Protein AF-A0A1E7EUW3-F1 (afdb_monomer)

Solvent-accessible surface area (backbone atoms only — not comparable to full-atom values): 7339 Å² total; per-residue (Å²): 136,82,55,70,68,60,55,52,50,53,58,63,68,61,64,67,55,63,52,73,69,51,75,88,61,69,37,18,70,80,85,61,46,75,57,54,94,88,55,56,69,49,56,16,69,68,75,10,46,31,31,38,48,91,49,36,77,56,65,44,55,45,88,57,52,56,88,67,43,95,5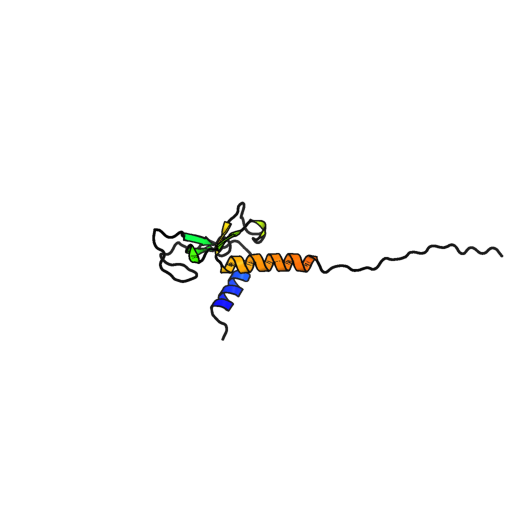5,93,52,69,38,48,27,32,51,69,54,46,55,48,33,52,53,53,52,54,54,53,58,60,60,69,73,72,81,84,82,86,84,82,80,81,81,84,88,77,90,86,81,82,88,132

pLDDT: mean 82.66, std 18.45, range [40.19, 96.69]

InterPro domains:
  IPR000306 FYVE zinc finger [PF01363] (27-84)
  IPR000306 FYVE zinc finger [SM00064] (16-87)
  IPR011011 Zinc finger, FYVE/PHD-type [SSF57903] (25-91)
  IPR013083 Zinc finger, RING/FYVE/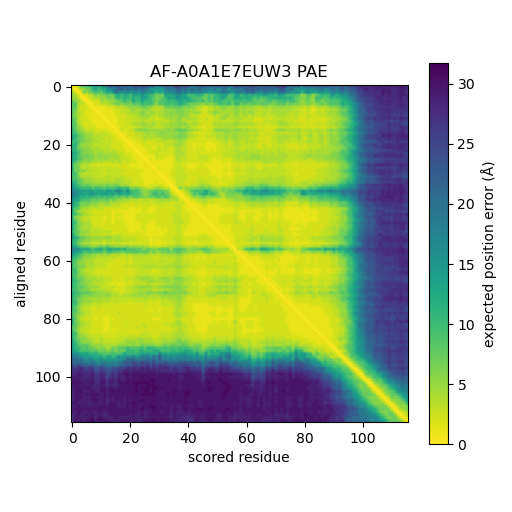PHD-type [G3DSA:3.30.40.10] (21-98)
  IPR017455 Zinc finger, FYVE-related [PS50178] (28-86)

Nearest PDB structures (foldseek):
  3zyq-assembly1_A  TM=7.210E-01  e=3.386E-05  Homo sapiens
  2yw8-assembly1_A  TM=8.218E-01  e=3.048E-04  Homo sapiens
  1dvp-assembly1_A-2  TM=8.169E-01  e=5.363E-04  Drosophila melanogaster
  1joc-assembly1_B  TM=6.063E-01  e=2.004E-03  Homo sapiens
  1x4u-assembly1_A  TM=5.880E-01  e=1.263E-01  Homo sapiens

Mean predicted aligned error: 10.94 Å

Sequence (116 aa):
MVSEDTSIYRLLAAISRQPQLAPSRPWCMQCKSPLRSSERVCHCRHCGRHVCGGCTSRTLTPDFFPKSFIISEASWVCIVCENILVSRKENLSNSTSITNPASSLFVDEDEFLHHC

Organism: NCBI:txid635003

Secondary structure (DSSP, 8-state):
---HHHHHHHHHHT--SPPPPPPP-SB-TTT-PBPPTTS-EEE-TTT--EEEGGGEEEEE-GGGS-TTS---S-EEEEHHHHHHHHHHHHHHHHHHT-------------------

Radius of gyration: 24.95 Å; Cα contacts (8 Å, |Δi|>4): 137; chains: 1; bounding box: 71×38×73 Å

Foldseek 3Di:
DDDPVNVVLVVLLPQQAFDAADDDDQAAPPPRHGNDPPWDWDAARSPNGIHTPVQWDFWDAPVLHHPNRDDDGGTIHGPSNVVSSVVVVVVVVVVVPPDDDDDPDDDDDDDDDDDD

Structure (mmCIF, N/CA/C/O backbone):
data_AF-A0A1E7EUW3-F1
#
_entry.id   AF-A0A1E7EUW3-F1
#
loop_
_atom_site.group_PDB
_atom_site.id
_atom_site.type_symbol
_atom_site.label_atom_id
_atom_site.label_alt_id
_atom_site.label_comp_id
_atom_site.label_asym_id
_atom_site.label_entity_id
_atom_site.label_seq_id
_atom_site.pdbx_PDB_ins_code
_atom_site.Cartn_x
_atom_site.Cartn_y
_atom_site.Cartn_z
_atom_site.occupancy
_atom_site.B_iso_or_equiv
_atom_site.auth_seq_id
_atom_site.auth_comp_id
_atom_site.auth_asym_id
_atom_site.auth_atom_id
_atom_site.pdbx_PDB_model_num
ATOM 1 N N . MET A 1 1 ? -19.245 -16.197 -9.293 1.00 47.38 1 MET A N 1
ATOM 2 C CA . MET A 1 1 ? -17.771 -16.080 -9.341 1.00 47.38 1 MET A CA 1
ATOM 3 C C . MET A 1 1 ? -17.371 -14.841 -8.558 1.00 47.38 1 MET A C 1
ATOM 5 O O . MET A 1 1 ? -17.909 -13.783 -8.846 1.00 47.38 1 MET A O 1
ATOM 9 N N . VAL A 1 2 ? -16.515 -14.964 -7.541 1.00 51.78 2 VAL A N 1
ATOM 10 C CA . VAL A 1 2 ? -15.928 -13.797 -6.857 1.00 51.78 2 VAL A CA 1
ATOM 11 C C . VAL A 1 2 ? -14.721 -13.363 -7.682 1.00 51.78 2 VAL A C 1
ATOM 13 O O . VAL A 1 2 ? -13.831 -14.179 -7.907 1.00 51.78 2 VAL A O 1
ATOM 16 N N . SER A 1 3 ? -14.708 -12.123 -8.167 1.00 69.25 3 SER A N 1
ATOM 17 C CA . SER A 1 3 ? -13.569 -11.582 -8.913 1.00 69.25 3 SER A CA 1
ATOM 18 C C . SER A 1 3 ? -12.319 -11.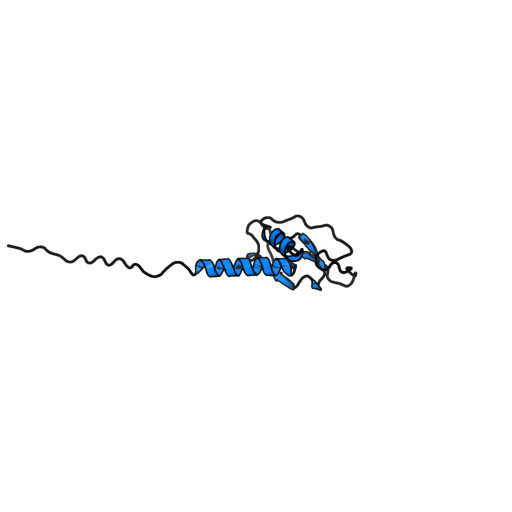562 -8.029 1.00 69.25 3 SER A C 1
ATOM 20 O O . SER A 1 3 ? -12.406 -11.277 -6.831 1.00 69.25 3 SER A O 1
ATOM 22 N N . GLU A 1 4 ? -11.155 -11.857 -8.608 1.00 72.94 4 GLU A N 1
ATOM 23 C CA . GLU A 1 4 ? -9.873 -11.933 -7.891 1.00 72.94 4 GLU A CA 1
ATOM 24 C C . GLU A 1 4 ? -9.589 -10.654 -7.080 1.00 72.94 4 GLU A C 1
ATOM 26 O O . GLU A 1 4 ? -9.180 -10.721 -5.917 1.00 72.94 4 GLU A O 1
ATOM 31 N N . ASP A 1 5 ? -9.951 -9.496 -7.633 1.00 75.06 5 ASP A N 1
ATOM 32 C CA . ASP A 1 5 ? -9.824 -8.192 -6.979 1.00 75.06 5 ASP A CA 1
ATOM 33 C C . ASP A 1 5 ? -10.638 -8.078 -5.683 1.00 75.06 5 ASP A C 1
ATOM 35 O O . ASP A 1 5 ? -10.163 -7.521 -4.690 1.00 75.06 5 ASP A O 1
ATOM 39 N N . THR A 1 6 ? -11.847 -8.646 -5.644 1.00 80.50 6 THR A N 1
ATOM 40 C CA . THR A 1 6 ? -12.700 -8.634 -4.446 1.00 80.50 6 THR A CA 1
ATOM 41 C C . THR A 1 6 ? -12.110 -9.512 -3.342 1.00 80.50 6 THR A C 1
ATOM 43 O O . THR A 1 6 ? -12.141 -9.140 -2.166 1.00 80.50 6 THR A O 1
ATOM 46 N N . SER A 1 7 ? -11.537 -10.660 -3.709 1.00 82.88 7 SER A N 1
ATOM 47 C CA . SER A 1 7 ? -10.854 -11.557 -2.770 1.00 82.88 7 SER A CA 1
ATOM 48 C C . SER A 1 7 ? -9.611 -10.894 -2.177 1.00 82.88 7 SER A C 1
ATOM 50 O O . SER A 1 7 ? -9.426 -10.899 -0.959 1.00 82.88 7 SER A O 1
ATOM 52 N N . ILE A 1 8 ? -8.799 -10.245 -3.018 1.00 85.81 8 ILE A N 1
ATOM 53 C CA . ILE A 1 8 ? -7.619 -9.494 -2.580 1.00 85.81 8 ILE A CA 1
ATOM 54 C C . ILE A 1 8 ? -8.028 -8.354 -1.645 1.00 85.81 8 ILE A C 1
ATOM 56 O O . ILE A 1 8 ? -7.436 -8.206 -0.576 1.00 85.81 8 ILE A O 1
ATOM 60 N N . TYR A 1 9 ? -9.061 -7.583 -1.993 1.00 90.12 9 TYR A N 1
ATOM 61 C CA . TYR A 1 9 ? -9.547 -6.496 -1.144 1.00 90.12 9 TYR A CA 1
ATOM 62 C C . TYR A 1 9 ? -9.909 -6.991 0.262 1.00 90.12 9 TYR A C 1
ATOM 64 O O . TYR A 1 9 ? -9.438 -6.428 1.249 1.00 90.12 9 TYR A O 1
ATOM 72 N N . ARG A 1 10 ? -10.680 -8.083 0.367 1.00 89.62 10 ARG A N 1
ATOM 73 C CA . ARG A 1 10 ? -11.085 -8.664 1.660 1.00 89.62 10 ARG A CA 1
ATOM 74 C C . ARG A 1 10 ? -9.890 -9.101 2.505 1.00 89.62 10 ARG A C 1
ATOM 76 O O . ARG A 1 10 ? -9.858 -8.811 3.697 1.00 89.62 10 ARG A O 1
ATOM 83 N N . LEU A 1 11 ? -8.895 -9.747 1.896 1.00 90.25 11 LEU A N 1
ATOM 84 C CA . LEU A 1 11 ? -7.682 -10.179 2.598 1.00 90.25 11 LEU A CA 1
ATOM 85 C C . LEU A 1 11 ? -6.889 -8.986 3.143 1.00 90.25 11 LEU A C 1
ATOM 87 O O . LEU A 1 11 ? -6.485 -8.975 4.303 1.00 90.25 11 LEU A O 1
ATOM 91 N N . LEU A 1 12 ? -6.710 -7.944 2.333 1.00 91.69 12 LEU A N 1
ATOM 92 C CA . LEU A 1 12 ? -5.992 -6.734 2.744 1.00 91.69 12 LEU A CA 1
ATOM 93 C C . LEU A 1 12 ? -6.764 -5.941 3.804 1.00 91.69 12 LEU A C 1
ATOM 95 O O . LEU A 1 12 ? -6.165 -5.347 4.705 1.00 91.69 12 LEU A O 1
ATOM 99 N N . ALA A 1 13 ? -8.094 -5.967 3.723 1.00 91.75 13 ALA A N 1
ATOM 100 C CA . ALA A 1 13 ? -8.992 -5.390 4.709 1.00 91.75 13 ALA A CA 1
ATOM 101 C C . ALA A 1 13 ? -9.077 -6.214 6.004 1.00 91.75 13 ALA A C 1
ATOM 103 O O . ALA A 1 13 ? -9.623 -5.718 6.984 1.00 91.75 13 ALA A O 1
ATOM 104 N N . ALA A 1 14 ? -8.502 -7.414 6.065 1.00 93.06 14 ALA A N 1
ATOM 105 C CA . ALA A 1 14 ? -8.363 -8.176 7.305 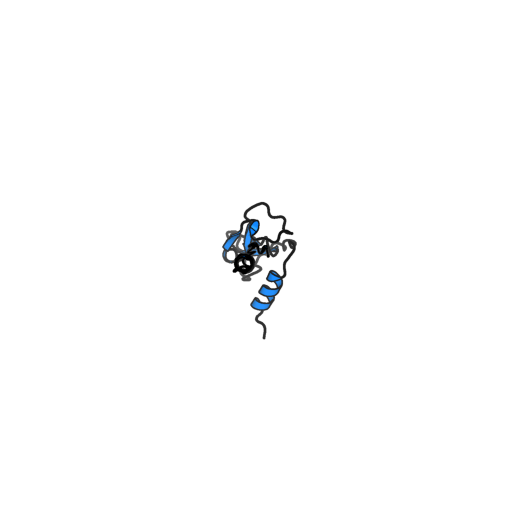1.00 93.06 14 ALA A CA 1
ATOM 106 C C . ALA A 1 14 ? -7.028 -7.908 8.025 1.00 93.06 14 ALA A C 1
ATOM 108 O O . ALA A 1 14 ? -6.860 -8.301 9.180 1.00 93.06 14 ALA A O 1
ATOM 109 N N . ILE A 1 15 ? -6.075 -7.216 7.384 1.00 93.75 15 ILE A N 1
ATOM 110 C CA . ILE A 1 15 ? -4.776 -6.918 7.994 1.00 93.75 15 ILE A CA 1
ATOM 111 C C . ILE A 1 15 ? -4.975 -5.988 9.198 1.00 93.75 15 ILE A C 1
ATOM 113 O O . ILE A 1 15 ? -5.437 -4.846 9.072 1.00 93.75 15 ILE A O 1
ATOM 117 N N . SER A 1 16 ? -4.598 -6.510 10.363 1.00 91.00 16 SER A N 1
ATOM 118 C CA . SER A 1 16 ? -4.731 -5.880 11.678 1.00 91.00 16 SER A CA 1
ATOM 119 C C . SER A 1 16 ? -3.413 -5.808 12.444 1.00 91.00 16 SER A C 1
ATOM 121 O O . SER A 1 16 ? -3.384 -5.270 13.545 1.00 91.00 16 SER A O 1
ATOM 123 N N . ARG A 1 17 ? -2.320 -6.336 11.887 1.00 93.00 17 ARG A N 1
ATOM 124 C CA . ARG A 1 17 ? -0.952 -6.239 12.408 1.00 93.00 17 ARG A CA 1
ATOM 125 C C . ARG A 1 17 ? -0.007 -5.962 11.256 1.00 93.00 17 ARG A C 1
ATOM 127 O O . ARG A 1 17 ? -0.299 -6.355 10.128 1.00 93.00 17 ARG A O 1
ATOM 134 N N . GLN A 1 18 ? 1.110 -5.309 11.553 1.00 92.31 18 GLN A N 1
ATOM 135 C CA . GLN A 1 18 ? 2.080 -4.955 10.532 1.00 92.31 18 GLN A CA 1
ATOM 136 C C . GLN A 1 18 ? 2.683 -6.215 9.897 1.00 92.31 18 GLN A C 1
ATOM 138 O O . GLN A 1 18 ? 3.311 -7.006 10.604 1.00 92.31 18 GLN A O 1
ATOM 143 N N . PRO A 1 19 ? 2.487 -6.431 8.586 1.00 93.69 19 PRO A N 1
ATOM 144 C CA . PRO A 1 19 ? 3.064 -7.576 7.911 1.00 93.69 19 PRO A CA 1
ATOM 145 C C . PRO A 1 19 ? 4.553 -7.349 7.651 1.00 93.69 19 PRO A C 1
ATOM 147 O O . PRO A 1 19 ? 5.030 -6.215 7.547 1.00 93.69 19 PRO A O 1
ATOM 150 N N . GLN A 1 20 ? 5.278 -8.451 7.476 1.00 95.25 20 GLN A N 1
ATOM 151 C CA . GLN A 1 20 ? 6.632 -8.404 6.948 1.00 95.25 20 GLN A CA 1
ATOM 152 C C . GLN A 1 20 ? 6.611 -7.852 5.516 1.00 95.25 20 GLN A C 1
ATOM 154 O O . GLN A 1 20 ? 5.708 -8.149 4.729 1.00 95.25 20 GLN A O 1
ATOM 159 N N . LEU A 1 21 ? 7.611 -7.039 5.176 1.00 95.88 21 LEU A N 1
ATOM 160 C CA . LEU A 1 21 ? 7.763 -6.540 3.815 1.00 95.88 21 LEU A CA 1
ATOM 161 C C . LEU A 1 21 ? 8.100 -7.701 2.878 1.00 95.88 21 LEU A C 1
ATOM 163 O O . LEU A 1 21 ? 8.944 -8.543 3.190 1.00 95.88 21 LEU A O 1
ATOM 167 N N . ALA A 1 22 ? 7.430 -7.742 1.731 1.00 95.62 22 ALA A N 1
ATOM 168 C CA . ALA A 1 22 ? 7.738 -8.711 0.697 1.00 95.62 22 ALA A CA 1
ATOM 169 C C . ALA A 1 22 ? 9.150 -8.454 0.136 1.00 95.62 22 ALA A C 1
ATOM 171 O O . ALA A 1 22 ? 9.617 -7.318 0.159 1.00 95.62 22 ALA A O 1
ATOM 172 N N . PRO A 1 23 ? 9.824 -9.474 -0.416 1.00 95.75 23 PRO A N 1
ATOM 173 C CA . PRO A 1 23 ? 11.069 -9.263 -1.141 1.00 95.75 23 PRO A CA 1
ATOM 174 C C . PRO A 1 23 ? 10.866 -8.327 -2.335 1.00 95.75 23 PRO A C 1
ATOM 176 O O . PRO A 1 23 ? 9.841 -8.410 -3.024 1.00 95.75 23 PRO A O 1
ATOM 179 N N . SER A 1 24 ? 11.873 -7.504 -2.628 1.00 95.00 24 SER A N 1
ATOM 180 C CA . SER A 1 24 ? 11.920 -6.723 -3.863 1.00 95.00 24 SER A CA 1
ATOM 181 C C . SER A 1 24 ? 11.869 -7.650 -5.080 1.00 95.00 24 SER A C 1
ATOM 183 O O . SER A 1 24 ? 12.496 -8.710 -5.115 1.00 95.00 24 SER A O 1
ATOM 185 N N . ARG A 1 25 ? 11.102 -7.251 -6.094 1.00 92.75 25 ARG A N 1
ATOM 186 C CA . ARG A 1 25 ? 10.890 -8.004 -7.340 1.00 92.75 25 ARG A CA 1
ATOM 187 C C . ARG A 1 25 ? 11.109 -7.096 -8.544 1.00 92.75 25 ARG A C 1
ATOM 189 O O . ARG A 1 25 ? 10.899 -5.895 -8.405 1.00 92.75 25 ARG A O 1
ATOM 196 N N . PRO A 1 26 ? 11.428 -7.642 -9.728 1.00 95.12 26 PRO A N 1
ATOM 197 C CA . PRO A 1 26 ? 11.526 -6.852 -10.953 1.00 95.12 26 PRO A CA 1
ATOM 198 C C . PRO A 1 26 ? 10.155 -6.506 -11.570 1.00 95.12 26 PRO A C 1
ATOM 200 O O . PRO A 1 26 ? 10.094 -5.993 -12.681 1.00 95.12 26 PRO A O 1
ATOM 203 N N . TRP A 1 27 ? 9.045 -6.769 -10.872 1.00 95.75 27 TRP A N 1
ATOM 204 C CA . TRP A 1 27 ? 7.687 -6.404 -11.285 1.00 95.75 27 TRP A CA 1
ATOM 205 C C . TRP A 1 27 ? 6.843 -5.919 -10.101 1.00 95.75 27 TRP A C 1
ATOM 207 O O . TRP A 1 27 ? 7.077 -6.287 -8.945 1.00 95.75 27 TRP A O 1
ATOM 217 N N . CYS A 1 28 ? 5.828 -5.109 -10.396 1.00 95.44 28 CYS A N 1
ATOM 218 C CA . CYS A 1 28 ? 4.870 -4.614 -9.422 1.00 95.44 28 CYS A CA 1
ATOM 219 C C . CYS A 1 28 ? 3.967 -5.749 -8.926 1.00 95.44 28 CYS A C 1
ATOM 221 O O . CYS A 1 28 ? 3.347 -6.466 -9.707 1.00 95.44 28 CYS A O 1
ATOM 223 N N . MET A 1 29 ? 3.802 -5.893 -7.613 1.00 94.75 29 MET A N 1
ATOM 224 C CA . MET A 1 29 ? 2.914 -6.919 -7.060 1.00 94.75 29 MET A CA 1
ATOM 225 C C . MET A 1 29 ? 1.420 -6.601 -7.235 1.00 94.75 29 MET A C 1
ATOM 227 O O . MET A 1 29 ? 0.607 -7.512 -7.063 1.00 94.75 29 MET A O 1
ATOM 231 N N . GLN A 1 30 ? 1.068 -5.356 -7.584 1.00 92.25 30 GLN A N 1
ATOM 232 C CA . GLN A 1 30 ? -0.305 -4.907 -7.830 1.00 92.25 30 GLN A CA 1
ATOM 233 C C . GLN A 1 30 ? -0.684 -5.026 -9.315 1.00 92.25 30 GLN A C 1
ATOM 235 O O . GLN A 1 30 ? -1.458 -5.911 -9.652 1.00 92.25 30 GLN A O 1
ATOM 240 N N . CYS A 1 31 ? -0.117 -4.202 -10.205 1.00 93.31 31 CYS A N 1
ATOM 241 C CA . CYS A 1 31 ? -0.464 -4.205 -11.636 1.00 93.31 31 CYS A CA 1
ATOM 242 C C . CYS A 1 31 ? 0.344 -5.195 -12.491 1.00 93.31 31 CYS A C 1
ATOM 244 O O . CYS A 1 31 ? 0.112 -5.291 -13.691 1.00 93.31 31 CYS A O 1
ATOM 246 N N . LYS A 1 32 ? 1.314 -5.906 -11.899 1.00 94.38 32 LYS A N 1
ATOM 247 C CA . LYS A 1 32 ? 2.198 -6.873 -12.580 1.00 94.38 32 LYS A CA 1
ATOM 248 C C . LYS A 1 32 ? 3.107 -6.282 -13.664 1.00 94.38 32 LYS A C 1
ATOM 250 O O . LYS A 1 32 ? 3.816 -7.040 -14.320 1.00 94.38 32 LYS A O 1
ATOM 255 N N . SER A 1 33 ? 3.160 -4.956 -13.817 1.00 94.19 33 SER A N 1
ATOM 256 C CA . SER A 1 33 ? 4.074 -4.318 -14.766 1.00 94.19 33 SER A CA 1
ATOM 257 C C . SER A 1 33 ? 5.539 -4.522 -14.355 1.00 94.19 33 SER A C 1
ATOM 259 O O . SER A 1 33 ? 5.841 -4.537 -13.155 1.00 94.19 33 SER A O 1
ATOM 261 N N . PRO A 1 34 ? 6.470 -4.651 -15.316 1.00 95.12 34 PRO A N 1
ATOM 262 C CA . PRO A 1 34 ? 7.900 -4.638 -15.030 1.00 95.12 34 PRO A CA 1
ATOM 263 C C . PRO A 1 34 ? 8.315 -3.321 -14.370 1.00 95.12 34 PRO A C 1
ATOM 265 O O . PRO A 1 34 ? 7.882 -2.252 -14.797 1.00 95.12 34 PRO A O 1
ATOM 268 N N . LEU A 1 35 ? 9.168 -3.401 -13.352 1.00 92.62 35 LEU A N 1
ATOM 269 C CA . LEU A 1 35 ? 9.736 -2.243 -12.671 1.00 92.62 35 LEU A CA 1
ATOM 270 C C . LEU A 1 35 ? 11.037 -1.852 -13.363 1.00 92.62 35 LEU A C 1
ATOM 272 O O . LEU A 1 35 ? 11.980 -2.642 -13.422 1.00 92.62 35 LEU A O 1
ATOM 276 N N . ARG A 1 36 ? 11.081 -0.635 -13.904 1.00 87.81 36 ARG A N 1
ATOM 277 C CA . ARG A 1 36 ? 12.286 -0.079 -14.532 1.00 87.81 36 ARG A CA 1
ATOM 278 C C . ARG A 1 36 ? 13.110 0.674 -13.493 1.00 87.81 36 ARG A C 1
ATOM 280 O O . ARG A 1 36 ? 12.550 1.275 -12.585 1.00 87.81 36 ARG A O 1
ATOM 287 N N . SER A 1 37 ? 14.429 0.709 -13.668 1.00 78.12 37 SER A N 1
ATOM 288 C CA . SER A 1 37 ? 15.364 1.345 -12.724 1.00 78.12 37 SER A CA 1
ATOM 289 C C . SER A 1 37 ? 15.099 2.837 -12.476 1.00 78.12 37 SER A C 1
ATOM 291 O O . SER A 1 37 ? 15.505 3.363 -11.448 1.00 78.12 37 SER A O 1
ATOM 293 N N . SER A 1 38 ? 14.435 3.524 -13.411 1.00 79.12 38 SER A N 1
ATOM 294 C CA . SER A 1 38 ? 14.078 4.944 -13.306 1.00 79.12 38 SER A CA 1
ATOM 295 C C . SER A 1 38 ? 12.723 5.196 -12.640 1.00 79.12 38 SER A C 1
ATOM 297 O O . SER A 1 38 ? 12.376 6.346 -12.382 1.00 79.12 38 SER A O 1
ATOM 299 N N . GLU A 1 39 ? 11.915 4.158 -12.422 1.00 82.12 39 GLU A N 1
ATOM 300 C CA . GLU A 1 39 ? 10.596 4.304 -11.821 1.00 82.12 39 GLU A CA 1
ATOM 301 C C . GLU A 1 39 ? 10.713 4.268 -10.299 1.00 82.12 39 GLU A C 1
ATOM 303 O O . GLU A 1 39 ? 11.462 3.475 -9.728 1.00 82.12 39 GLU A O 1
ATOM 308 N N . ARG A 1 40 ? 9.953 5.125 -9.615 1.00 88.19 40 ARG A N 1
ATOM 309 C CA . ARG A 1 40 ? 9.859 5.061 -8.159 1.00 88.19 40 ARG A CA 1
ATOM 310 C C . ARG A 1 40 ? 9.259 3.715 -7.761 1.00 88.19 40 ARG A C 1
ATOM 312 O O . ARG A 1 40 ? 8.196 3.342 -8.250 1.00 88.19 40 ARG A O 1
ATOM 319 N N . VAL A 1 41 ? 9.901 3.025 -6.827 1.00 93.50 41 VAL A N 1
ATOM 320 C CA . VAL A 1 41 ? 9.398 1.766 -6.277 1.00 93.50 41 VAL A CA 1
ATOM 321 C C . VAL A 1 41 ? 9.419 1.836 -4.761 1.00 93.50 41 VAL A C 1
ATOM 323 O O . VAL A 1 41 ? 10.346 2.390 -4.170 1.00 93.50 41 VAL A O 1
ATOM 326 N N . CYS A 1 42 ? 8.388 1.306 -4.113 1.00 94.69 42 CYS A N 1
ATOM 327 C CA . CYS A 1 42 ? 8.345 1.247 -2.659 1.00 94.69 42 CYS A CA 1
ATOM 328 C C . CYS A 1 42 ? 7.572 0.028 -2.157 1.00 94.69 42 CYS A C 1
ATOM 330 O O . CYS A 1 42 ? 6.921 -0.698 -2.912 1.00 94.69 42 CYS A O 1
ATOM 332 N N . HIS A 1 43 ? 7.654 -0.195 -0.849 1.00 96.50 43 HIS A N 1
ATOM 333 C CA . HIS A 1 43 ? 6.817 -1.163 -0.162 1.00 96.50 43 HIS A CA 1
ATOM 334 C C . HIS A 1 43 ? 5.632 -0.450 0.482 1.00 96.50 43 HIS A C 1
ATOM 336 O O . HIS A 1 43 ? 5.804 0.543 1.190 1.00 96.50 43 HIS A O 1
ATOM 342 N N . CYS A 1 44 ? 4.426 -0.981 0.287 1.00 96.25 44 CYS A N 1
ATOM 343 C CA . CYS A 1 44 ? 3.252 -0.495 1.002 1.00 96.25 44 CYS A CA 1
ATOM 344 C C . CYS A 1 44 ? 3.398 -0.794 2.500 1.00 96.25 44 CYS A C 1
ATOM 346 O O . CYS A 1 44 ? 3.476 -1.956 2.894 1.00 96.25 44 CYS A O 1
ATOM 348 N N . ARG A 1 45 ? 3.352 0.237 3.348 1.00 96.31 45 ARG A N 1
ATOM 349 C CA . ARG A 1 45 ? 3.507 0.081 4.805 1.00 96.31 45 ARG A CA 1
ATOM 350 C C . ARG A 1 45 ? 2.326 -0.611 5.495 1.00 96.31 45 ARG A C 1
ATOM 352 O O . ARG A 1 45 ? 2.491 -1.078 6.615 1.00 96.31 45 ARG A O 1
ATOM 359 N N . HIS A 1 46 ? 1.178 -0.733 4.818 1.00 96.00 46 HIS A N 1
ATOM 360 C CA . HIS A 1 46 ? 0.014 -1.486 5.310 1.00 96.00 46 HIS A CA 1
ATOM 361 C C . HIS A 1 46 ? 0.088 -2.984 4.990 1.00 96.00 46 HIS A C 1
ATOM 363 O O . HIS A 1 46 ? -0.094 -3.811 5.871 1.00 96.00 46 HIS A O 1
ATOM 369 N N . CYS A 1 47 ? 0.357 -3.347 3.729 1.00 95.94 47 CYS A N 1
ATOM 370 C CA . CYS A 1 47 ? 0.281 -4.744 3.271 1.00 95.94 47 CYS A CA 1
ATOM 371 C C . CYS A 1 47 ? 1.625 -5.399 2.927 1.00 95.94 47 CYS A C 1
ATOM 373 O O . CYS A 1 47 ? 1.651 -6.563 2.544 1.00 95.94 47 CYS A O 1
ATOM 375 N N . GLY A 1 48 ? 2.730 -4.656 2.987 1.00 95.81 48 GLY A N 1
ATOM 376 C CA . GLY A 1 48 ? 4.082 -5.154 2.726 1.00 95.81 48 GLY A CA 1
ATOM 377 C C . GLY A 1 48 ? 4.435 -5.389 1.252 1.00 95.81 48 GLY A C 1
ATOM 378 O O . GLY A 1 48 ? 5.588 -5.681 0.954 1.00 95.81 48 GLY A O 1
ATOM 379 N N . ARG A 1 49 ? 3.492 -5.253 0.309 1.00 95.62 49 ARG A N 1
ATOM 380 C CA . ARG A 1 49 ? 3.733 -5.529 -1.121 1.00 95.62 49 ARG A CA 1
ATOM 381 C C . ARG A 1 49 ? 4.665 -4.502 -1.778 1.00 95.62 49 ARG A C 1
ATOM 383 O O . ARG A 1 49 ? 4.528 -3.304 -1.532 1.00 95.62 49 ARG A O 1
ATOM 390 N N . HIS A 1 50 ? 5.545 -4.991 -2.655 1.00 96.19 50 HIS A N 1
ATOM 391 C CA . HIS A 1 50 ?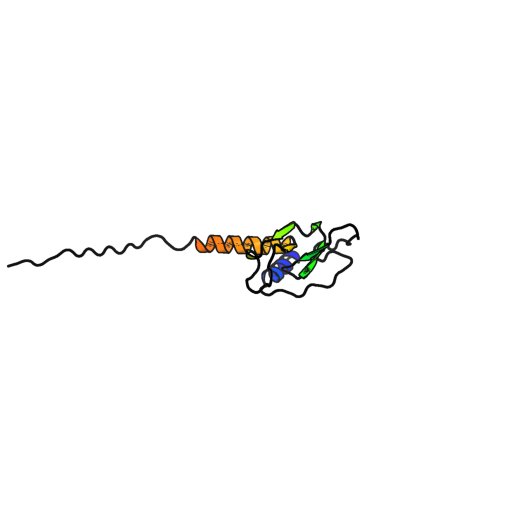 6.444 -4.204 -3.506 1.00 96.19 50 HIS A CA 1
ATOM 392 C C . HIS A 1 50 ? 5.691 -3.668 -4.732 1.00 96.19 50 HIS A C 1
ATOM 394 O O . HIS A 1 50 ? 5.141 -4.445 -5.521 1.00 96.19 50 HIS A O 1
ATOM 400 N N . VAL A 1 51 ? 5.609 -2.347 -4.881 1.00 95.94 51 VAL A N 1
ATOM 401 C CA . VAL A 1 51 ? 4.721 -1.687 -5.848 1.00 95.94 51 VAL A CA 1
ATOM 402 C C . VAL A 1 51 ? 5.424 -0.563 -6.612 1.00 95.94 51 VAL A C 1
ATOM 404 O O . VAL A 1 51 ? 6.322 0.086 -6.080 1.00 95.94 51 VAL A O 1
ATOM 407 N N . CYS A 1 52 ? 5.008 -0.353 -7.867 1.00 95.75 52 CYS A N 1
ATOM 408 C CA . CYS A 1 52 ? 5.484 0.747 -8.702 1.00 95.75 52 CYS A CA 1
ATOM 409 C C . CYS A 1 52 ? 4.871 2.080 -8.264 1.00 95.75 52 CYS A C 1
ATOM 411 O O . CYS A 1 52 ? 3.838 2.099 -7.586 1.00 95.75 52 CYS A O 1
ATOM 413 N N . GLY A 1 53 ? 5.460 3.178 -8.737 1.00 93.62 53 GLY A N 1
ATOM 414 C CA . GLY A 1 53 ? 4.986 4.537 -8.504 1.00 93.62 53 GLY A CA 1
ATOM 415 C C . GLY A 1 53 ? 3.540 4.748 -8.950 1.00 93.62 53 GLY A C 1
ATOM 416 O O . GLY A 1 53 ? 2.779 5.388 -8.237 1.00 93.62 53 GLY A O 1
ATOM 417 N N . GLY A 1 54 ? 3.117 4.139 -10.064 1.00 93.94 54 GLY A N 1
ATOM 418 C CA . GLY A 1 54 ? 1.725 4.217 -10.531 1.00 93.94 54 GLY A CA 1
ATOM 419 C C . GLY A 1 54 ? 0.708 3.468 -9.656 1.00 93.94 54 GLY A C 1
ATOM 420 O O . GLY A 1 54 ? -0.477 3.779 -9.682 1.00 93.94 54 GLY A O 1
ATOM 421 N N . CYS A 1 55 ? 1.149 2.490 -8.856 1.00 95.12 55 CYS A N 1
ATOM 422 C CA . CYS A 1 55 ? 0.295 1.757 -7.911 1.00 95.12 55 CYS A CA 1
ATOM 423 C C . CYS A 1 55 ? 0.341 2.333 -6.489 1.00 95.12 55 CYS A C 1
ATOM 425 O O . CYS A 1 55 ? -0.262 1.763 -5.571 1.00 95.12 55 CYS A O 1
ATOM 427 N N . THR A 1 56 ? 1.055 3.440 -6.301 1.00 92.25 56 THR A N 1
ATOM 428 C CA . THR A 1 56 ? 1.129 4.203 -5.055 1.00 92.25 56 THR A CA 1
ATOM 429 C C . THR A 1 56 ? 0.530 5.573 -5.289 1.00 92.25 56 THR A C 1
ATOM 431 O O . THR A 1 56 ? 0.907 6.245 -6.239 1.00 92.25 56 THR A O 1
ATOM 434 N N . SER A 1 57 ? -0.396 5.999 -4.442 1.00 80.25 57 SER A N 1
ATOM 435 C CA . SER A 1 57 ? -1.038 7.303 -4.606 1.00 80.25 57 SER A CA 1
ATOM 436 C C . SER A 1 57 ? -0.270 8.389 -3.855 1.00 80.25 57 SER A C 1
ATOM 438 O O . SER A 1 57 ? 0.309 9.290 -4.455 1.00 80.25 57 SER A O 1
ATOM 440 N N . ARG A 1 58 ? -0.238 8.279 -2.526 1.00 84.88 58 ARG A N 1
ATOM 441 C CA . ARG A 1 58 ? 0.295 9.266 -1.589 1.00 84.88 58 ARG A CA 1
ATOM 442 C C . ARG A 1 58 ? 0.740 8.612 -0.285 1.00 84.88 58 ARG A C 1
ATOM 444 O O . ARG A 1 58 ? 0.537 7.418 -0.043 1.00 84.88 58 ARG A O 1
ATOM 451 N N . THR A 1 59 ? 1.371 9.417 0.558 1.00 95.00 59 THR A N 1
ATOM 452 C CA . THR A 1 59 ? 1.634 9.061 1.947 1.00 95.00 59 THR A CA 1
ATOM 453 C C . THR A 1 59 ? 0.377 9.261 2.789 1.00 95.00 59 THR A C 1
ATOM 455 O O . THR A 1 59 ? -0.366 10.222 2.595 1.00 95.00 59 THR A O 1
ATOM 458 N N . LEU A 1 60 ? 0.141 8.348 3.730 1.00 95.44 60 LEU A N 1
ATOM 459 C CA . LEU A 1 60 ? -0.885 8.493 4.763 1.00 95.44 60 LEU A CA 1
ATOM 460 C C . LEU A 1 60 ? -0.230 8.777 6.107 1.00 95.44 60 LEU A C 1
ATOM 462 O O . LEU A 1 60 ? 0.825 8.219 6.416 1.00 95.44 60 LEU A O 1
ATOM 466 N N . THR A 1 61 ? -0.866 9.624 6.907 1.00 96.69 61 THR A N 1
ATOM 467 C CA . THR A 1 61 ? -0.445 9.920 8.276 1.00 96.69 61 THR A CA 1
ATOM 468 C C . THR A 1 61 ? -0.653 8.706 9.198 1.00 96.69 61 THR A C 1
ATOM 470 O O . THR A 1 61 ? -1.473 7.831 8.898 1.00 96.69 61 THR A O 1
ATOM 473 N N . PRO A 1 62 ? 0.091 8.609 10.318 1.00 95.81 62 PRO A N 1
ATOM 474 C CA . PRO A 1 62 ? 0.031 7.456 11.224 1.00 95.81 62 PRO A CA 1
ATOM 475 C C . PRO A 1 62 ? -1.373 7.097 11.739 1.00 95.81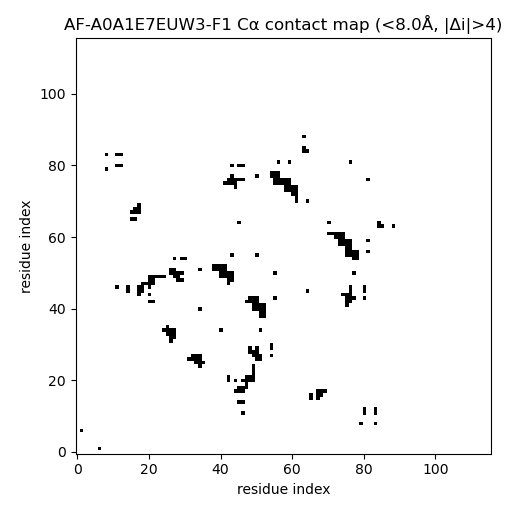 62 PRO A C 1
ATOM 477 O O . PRO A 1 62 ? -1.658 5.933 12.001 1.00 95.81 62 PRO A O 1
ATOM 480 N N . ASP A 1 63 ? -2.271 8.074 11.845 1.00 95.06 63 ASP A N 1
ATOM 481 C CA . ASP A 1 63 ? -3.626 7.936 12.387 1.00 95.06 63 ASP A CA 1
ATOM 482 C C . ASP A 1 63 ? -4.620 7.199 11.467 1.00 95.06 63 ASP A C 1
ATOM 484 O O . ASP A 1 63 ? -5.751 6.922 11.885 1.00 95.06 63 ASP A O 1
ATOM 488 N N . PHE A 1 64 ? -4.218 6.881 10.232 1.00 95.00 64 PHE A N 1
ATOM 489 C CA . PHE A 1 64 ? -4.952 5.978 9.340 1.00 95.00 64 PHE A CA 1
ATOM 490 C C . PHE A 1 64 ? -4.630 4.505 9.599 1.00 95.00 64 PHE A C 1
ATOM 492 O O . PHE A 1 64 ? -5.425 3.633 9.245 1.00 95.00 64 PHE A O 1
ATOM 499 N N . PHE A 1 65 ? -3.473 4.200 10.190 1.00 94.50 65 PHE A N 1
ATOM 500 C CA . PHE A 1 65 ? -3.030 2.825 10.389 1.00 94.50 65 PHE A CA 1
ATOM 501 C C . PHE A 1 65 ? -3.647 2.220 11.659 1.00 94.50 65 PHE A C 1
ATOM 503 O O . PHE A 1 65 ? -3.942 2.934 12.621 1.00 94.50 65 PHE A O 1
ATOM 510 N N . PRO A 1 66 ? -3.842 0.888 11.712 1.00 93.50 66 PRO A N 1
ATOM 511 C CA . PRO A 1 66 ? -4.235 0.227 12.951 1.00 93.50 66 PRO A CA 1
ATOM 512 C C . PRO A 1 66 ? -3.211 0.494 14.064 1.00 93.50 66 PRO A C 1
ATOM 514 O O . PRO A 1 66 ? -2.012 0.479 13.812 1.00 93.50 66 PRO A O 1
ATOM 517 N N . LYS A 1 67 ? -3.668 0.656 15.313 1.00 92.25 67 LYS A N 1
ATOM 518 C CA . LYS A 1 67 ? -2.808 0.986 16.475 1.00 92.25 67 LYS A CA 1
ATOM 519 C C . LYS A 1 67 ? -1.673 -0.015 16.744 1.00 92.25 67 LYS A C 1
ATOM 521 O O . LYS A 1 67 ? -0.731 0.296 17.456 1.00 92.25 67 LYS A O 1
ATOM 526 N N . SER A 1 68 ? -1.786 -1.226 16.211 1.00 93.75 68 SER A N 1
ATOM 527 C CA . SER A 1 68 ? -0.776 -2.287 16.281 1.00 93.75 68 SER A CA 1
ATOM 528 C C . SER A 1 68 ? 0.401 -2.086 15.319 1.00 93.75 68 SER A C 1
ATOM 530 O O . SER A 1 68 ? 1.363 -2.850 15.370 1.00 93.75 68 SER A O 1
ATOM 532 N N . PHE A 1 69 ? 0.313 -1.123 14.401 1.00 95.62 69 PHE A N 1
ATOM 533 C CA . PHE A 1 69 ? 1.373 -0.807 13.456 1.00 95.62 69 PHE A CA 1
ATOM 534 C C . PHE A 1 69 ? 2.363 0.169 14.081 1.00 95.62 69 PHE A C 1
ATOM 536 O O . PHE A 1 69 ? 1.976 1.133 14.735 1.00 95.62 69 PHE A O 1
ATOM 543 N N . ILE A 1 70 ? 3.649 -0.043 13.809 1.00 94.25 70 ILE A N 1
ATOM 544 C CA . ILE A 1 70 ? 4.712 0.862 14.240 1.00 94.25 70 ILE A CA 1
ATOM 545 C C . ILE A 1 70 ? 4.990 1.821 13.074 1.00 94.25 70 ILE A C 1
ATOM 547 O O . ILE A 1 70 ? 5.784 1.542 12.168 1.00 94.25 70 ILE A O 1
ATOM 551 N N . ILE A 1 71 ? 4.248 2.932 13.055 1.00 94.19 71 ILE A N 1
ATOM 552 C CA . ILE A 1 71 ? 4.326 3.996 12.045 1.00 94.19 71 ILE A CA 1
ATOM 553 C C . ILE A 1 71 ? 4.439 5.331 12.785 1.00 94.19 71 ILE A C 1
ATOM 555 O O . ILE A 1 71 ? 3.493 5.756 13.437 1.00 94.19 71 ILE A O 1
ATOM 559 N N . SER A 1 72 ? 5.600 5.977 12.706 1.00 93.44 72 SER A N 1
ATOM 560 C CA . SER A 1 72 ? 5.866 7.267 13.359 1.00 93.44 72 SER A CA 1
ATOM 561 C C . SER A 1 72 ? 5.627 8.467 12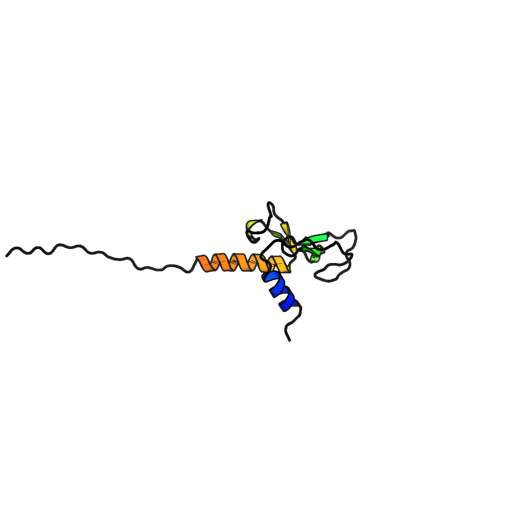.443 1.00 93.44 72 SER A C 1
ATOM 563 O O . SER A 1 72 ? 5.382 9.569 12.921 1.00 93.44 72 SER A O 1
ATOM 565 N N . GLU A 1 73 ? 5.686 8.262 11.129 1.00 95.12 73 GLU A N 1
ATOM 566 C CA . GLU A 1 73 ? 5.644 9.321 10.122 1.00 95.12 73 GLU A CA 1
ATOM 567 C C . GLU A 1 73 ? 4.759 8.949 8.930 1.00 95.12 73 GLU A C 1
ATOM 569 O O . GLU A 1 73 ? 4.368 7.789 8.743 1.00 95.12 73 GLU A O 1
ATOM 574 N N . ALA A 1 74 ? 4.455 9.951 8.103 1.00 95.81 74 ALA A N 1
ATOM 575 C CA . ALA A 1 74 ? 3.649 9.765 6.908 1.00 95.81 74 ALA A CA 1
ATOM 576 C C . ALA A 1 74 ? 4.288 8.724 5.972 1.00 95.81 74 ALA A C 1
ATOM 578 O O . ALA A 1 74 ? 5.444 8.832 5.572 1.00 95.81 74 ALA A O 1
ATOM 579 N N . SER A 1 75 ? 3.516 7.701 5.620 1.00 95.50 75 SER A N 1
ATOM 580 C CA . SER A 1 75 ? 4.032 6.453 5.063 1.00 95.50 75 SER A CA 1
ATOM 581 C C . SER A 1 75 ? 3.337 6.072 3.760 1.00 95.50 75 SER A C 1
ATOM 583 O O . SER A 1 75 ? 2.120 6.202 3.632 1.00 95.50 75 SER A O 1
ATOM 585 N N . TRP A 1 76 ? 4.102 5.560 2.791 1.00 95.44 76 TRP A N 1
ATOM 586 C CA . TRP A 1 76 ? 3.575 5.144 1.487 1.00 95.44 76 TRP A CA 1
ATOM 587 C C . TRP A 1 76 ? 2.687 3.906 1.588 1.00 95.44 76 TRP A C 1
ATOM 589 O O . TRP A 1 76 ? 3.036 2.901 2.220 1.00 95.44 76 TRP A O 1
ATOM 599 N N . VAL A 1 77 ? 1.557 3.953 0.887 1.00 96.19 77 VAL A N 1
ATOM 600 C CA . VAL A 1 77 ? 0.648 2.819 0.723 1.00 96.19 77 VAL A CA 1
ATOM 601 C C . VAL A 1 77 ? 0.300 2.613 -0.748 1.00 96.19 77 VAL A C 1
ATOM 603 O O . VAL A 1 77 ? 0.388 3.535 -1.557 1.00 96.19 77 VAL A O 1
ATOM 606 N N . CYS A 1 78 ? -0.069 1.384 -1.115 1.00 95.75 78 CYS A N 1
ATOM 607 C CA . CYS A 1 78 ? -0.630 1.152 -2.439 1.00 95.75 78 CYS A CA 1
ATOM 608 C C . CYS A 1 78 ? -2.077 1.653 -2.496 1.00 95.75 78 CYS A C 1
ATOM 610 O O . CYS A 1 78 ? -2.755 1.705 -1.467 1.00 95.75 78 CYS A O 1
ATOM 612 N N . ILE A 1 79 ? -2.559 1.946 -3.703 1.00 94.69 79 ILE A N 1
ATOM 613 C CA . ILE A 1 79 ? -3.897 2.510 -3.943 1.00 94.69 79 ILE A CA 1
ATOM 614 C C . ILE A 1 79 ? -5.032 1.681 -3.316 1.00 94.69 79 ILE A C 1
ATOM 616 O O . ILE A 1 79 ? -5.988 2.218 -2.769 1.00 94.69 79 ILE A O 1
ATOM 620 N N . VAL A 1 80 ? -4.899 0.350 -3.300 1.00 94.19 80 VAL A N 1
ATOM 621 C CA . VAL A 1 80 ? -5.899 -0.533 -2.676 1.00 94.19 80 VAL A CA 1
ATOM 622 C C . VAL A 1 80 ? -5.935 -0.346 -1.160 1.00 94.19 80 VAL A C 1
ATOM 624 O O . VAL A 1 80 ? -7.007 -0.277 -0.565 1.00 94.19 80 VAL A O 1
ATOM 627 N N . CYS A 1 81 ? -4.766 -0.263 -0.524 1.00 95.50 81 CYS A N 1
ATOM 628 C CA . CYS A 1 81 ? -4.674 -0.086 0.921 1.00 95.50 81 CYS A CA 1
ATOM 629 C C . CYS A 1 81 ? -5.080 1.320 1.350 1.00 95.50 81 CYS A C 1
ATOM 631 O O . CYS A 1 81 ? -5.647 1.465 2.424 1.00 95.50 81 CYS A O 1
ATOM 633 N N . GLU A 1 82 ? -4.827 2.332 0.524 1.00 95.50 82 GLU A N 1
ATOM 634 C CA . GLU A 1 82 ? -5.365 3.667 0.759 1.00 95.50 82 GLU A CA 1
ATOM 635 C C . GLU A 1 82 ? -6.890 3.625 0.867 1.00 95.50 82 GLU A C 1
ATOM 637 O O . GLU A 1 82 ? -7.424 4.016 1.900 1.00 95.50 82 GLU A O 1
ATOM 642 N N . ASN A 1 83 ? -7.571 3.075 -0.144 1.00 94.06 83 ASN A N 1
ATOM 643 C CA . ASN A 1 83 ? -9.030 2.980 -0.149 1.00 94.06 83 ASN A CA 1
ATOM 644 C C . ASN A 1 83 ? -9.546 2.257 1.103 1.00 94.06 83 ASN A C 1
ATOM 646 O O . ASN A 1 83 ? -10.483 2.712 1.747 1.00 94.06 83 ASN A O 1
ATOM 650 N N . ILE A 1 84 ? -8.897 1.158 1.501 1.00 94.50 84 ILE A N 1
ATOM 651 C CA . ILE A 1 84 ? -9.257 0.418 2.719 1.00 94.50 84 ILE A CA 1
ATOM 652 C C . ILE A 1 84 ? -9.110 1.290 3.974 1.00 94.50 84 ILE A C 1
ATOM 654 O O . ILE A 1 84 ? -10.016 1.325 4.806 1.00 94.50 84 ILE A O 1
ATOM 658 N N . LEU A 1 85 ? -7.966 1.953 4.151 1.00 94.56 85 LEU A N 1
ATOM 659 C CA . LEU A 1 85 ? -7.670 2.706 5.371 1.00 94.56 85 LEU A CA 1
ATOM 660 C C . LEU A 1 85 ? -8.519 3.979 5.477 1.00 94.56 85 LEU A C 1
ATOM 662 O O . LEU A 1 85 ? -9.028 4.277 6.557 1.00 94.56 85 LEU A O 1
ATOM 666 N N . VAL A 1 86 ? -8.726 4.685 4.363 1.00 94.44 86 VAL A N 1
ATOM 667 C CA . VAL A 1 86 ? -9.582 5.878 4.300 1.00 94.44 86 VAL A CA 1
ATOM 668 C C . VAL A 1 86 ? -11.035 5.508 4.598 1.00 94.44 86 VAL A C 1
ATOM 670 O O . VAL A 1 86 ? -11.614 6.068 5.527 1.00 94.44 86 VAL A O 1
ATOM 673 N N . SER A 1 87 ? -11.591 4.488 3.932 1.00 92.62 87 SER A N 1
ATOM 674 C CA . SER A 1 87 ? -12.972 4.057 4.193 1.00 92.62 87 SER A CA 1
ATOM 675 C C . SER A 1 87 ? -13.181 3.585 5.635 1.00 92.62 87 SER A C 1
ATOM 677 O O . SER A 1 87 ? -14.237 3.819 6.219 1.00 92.62 87 SER A O 1
ATOM 679 N N . ARG A 1 88 ? -12.187 2.944 6.268 1.00 90.75 88 ARG A N 1
ATOM 680 C CA . ARG A 1 88 ? -12.276 2.595 7.700 1.00 90.75 88 ARG A CA 1
ATOM 681 C C . ARG A 1 88 ? -12.363 3.830 8.594 1.00 90.75 88 ARG A C 1
ATOM 683 O O . ARG A 1 88 ? -13.122 3.812 9.561 1.00 90.75 88 ARG A O 1
ATOM 690 N N . LYS A 1 89 ? -11.585 4.872 8.297 1.00 89.19 89 LYS A N 1
ATOM 691 C CA . LYS A 1 89 ? -11.576 6.115 9.076 1.00 89.19 89 LYS A CA 1
ATOM 692 C C . LYS A 1 89 ? -12.912 6.845 8.957 1.00 89.19 89 LYS A C 1
ATOM 694 O O . LYS A 1 89 ? -13.472 7.232 9.975 1.00 89.19 89 LYS A O 1
ATOM 699 N N . GLU A 1 90 ? -13.446 6.960 7.744 1.00 89.06 90 GLU A N 1
ATOM 700 C CA . GLU A 1 90 ? -14.752 7.579 7.481 1.00 89.06 90 GLU A CA 1
ATOM 701 C C . GLU A 1 90 ? -15.887 6.840 8.204 1.00 89.06 90 GLU A C 1
ATOM 703 O O . GLU A 1 90 ? -16.707 7.464 8.875 1.00 89.06 90 GLU A O 1
ATOM 708 N N . ASN A 1 91 ? -15.885 5.504 8.163 1.00 85.00 91 ASN A N 1
ATOM 709 C CA . ASN A 1 91 ? -16.872 4.697 8.884 1.00 85.00 91 ASN A CA 1
ATOM 710 C C . ASN A 1 91 ? -16.791 4.881 10.406 1.00 85.00 91 ASN A C 1
ATOM 712 O O . ASN A 1 91 ? -17.822 4.899 11.079 1.00 85.00 91 ASN A O 1
ATOM 716 N N . LEU A 1 92 ? -15.585 5.044 10.960 1.00 79.81 92 LEU A N 1
ATOM 717 C CA . LEU A 1 92 ? -15.403 5.288 12.390 1.00 79.81 92 LEU A CA 1
ATOM 718 C C . LEU A 1 92 ? -15.914 6.681 12.793 1.00 79.81 92 LEU A C 1
ATOM 720 O O . LEU A 1 92 ? -16.590 6.814 13.813 1.00 79.81 92 LEU A O 1
ATOM 724 N N . SER A 1 93 ? -15.655 7.700 11.972 1.00 77.25 93 SER A N 1
ATOM 725 C CA . SER A 1 93 ? -16.170 9.057 12.189 1.00 77.25 93 SER A CA 1
ATOM 726 C C . SER A 1 93 ? -17.699 9.081 12.166 1.00 77.25 93 SER A C 1
ATOM 728 O O . SER A 1 93 ? -18.317 9.603 13.090 1.00 77.25 93 SER A O 1
ATOM 730 N N . ASN A 1 94 ? -18.313 8.424 11.179 1.00 73.56 94 ASN A N 1
ATOM 731 C CA . ASN A 1 94 ? -19.769 8.386 11.025 1.00 73.56 94 ASN A CA 1
ATOM 732 C C . ASN A 1 94 ? -20.465 7.584 12.139 1.00 73.56 94 ASN A C 1
ATOM 734 O O . ASN A 1 94 ? -21.572 7.927 12.543 1.00 73.56 94 ASN A O 1
ATOM 738 N N . SER A 1 95 ? -19.807 6.553 12.680 1.00 62.34 95 SER A N 1
ATOM 739 C CA . SER A 1 95 ? -20.335 5.759 13.804 1.00 62.34 95 SER A CA 1
ATOM 740 C C . SER A 1 95 ? -20.359 6.536 15.124 1.00 62.34 95 SER A C 1
ATOM 742 O O . SER A 1 95 ? -21.152 6.228 16.007 1.00 62.34 95 SER A O 1
ATOM 744 N N . THR A 1 96 ? -19.515 7.562 15.264 1.00 55.84 96 THR A N 1
ATOM 745 C CA . THR A 1 96 ? -19.445 8.388 16.481 1.00 55.84 96 THR A CA 1
ATOM 746 C C . THR A 1 96 ? -20.570 9.433 16.531 1.00 55.84 96 THR A C 1
ATOM 748 O O . THR A 1 96 ? -20.888 9.958 17.594 1.00 55.84 96 THR A O 1
ATOM 751 N N . SER A 1 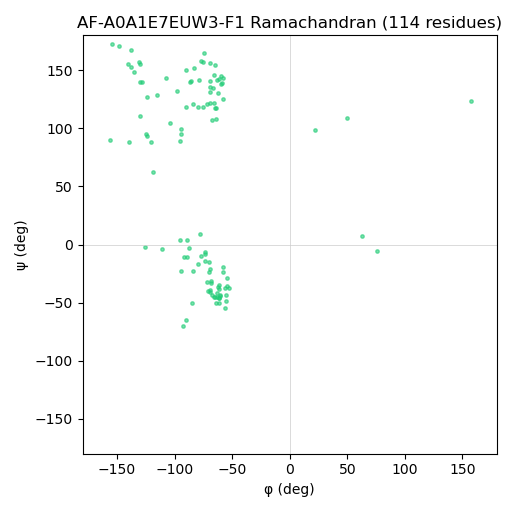97 ? -21.222 9.713 15.398 1.00 53.00 97 SER A N 1
ATOM 752 C CA . SER A 1 97 ? -22.293 10.711 15.285 1.00 53.00 97 SER A CA 1
ATOM 753 C C . SER A 1 97 ? -23.704 10.161 15.552 1.00 53.00 97 SER A C 1
ATOM 755 O O . SER A 1 97 ? -24.669 10.912 15.437 1.00 53.00 97 SER A O 1
ATOM 757 N N . ILE A 1 98 ? -23.851 8.883 15.926 1.00 51.16 98 ILE A N 1
ATOM 758 C CA . ILE A 1 98 ? -25.150 8.233 16.182 1.00 51.16 98 ILE A CA 1
ATOM 759 C C . ILE A 1 98 ? -25.230 7.760 17.644 1.00 51.16 98 ILE A C 1
ATOM 761 O O . ILE A 1 98 ? -25.350 6.576 17.919 1.00 51.16 98 ILE A O 1
ATOM 765 N N . THR A 1 99 ? -25.171 8.690 18.597 1.00 50.47 99 THR A N 1
ATOM 766 C CA . THR A 1 99 ? -25.765 8.517 19.939 1.00 50.47 99 THR A CA 1
ATOM 767 C C . THR A 1 99 ? -26.036 9.893 20.534 1.00 50.47 99 THR A C 1
ATOM 769 O O . THR A 1 99 ? -25.155 10.494 21.142 1.00 50.47 99 THR A O 1
ATOM 772 N N . ASN A 1 100 ? -27.238 10.412 20.269 1.00 48.44 100 ASN A N 1
ATOM 773 C CA . ASN A 1 100 ? -28.167 11.011 21.239 1.00 48.44 100 ASN A CA 1
ATOM 774 C C . ASN A 1 100 ? -29.133 11.969 20.531 1.00 48.44 100 ASN A C 1
ATOM 776 O O . ASN A 1 100 ? -28.717 12.986 19.977 1.00 48.44 100 ASN A O 1
ATOM 780 N N . PRO A 1 101 ? -30.439 11.714 20.686 1.00 42.91 101 PRO A N 1
ATOM 781 C CA . PRO A 1 101 ? -31.304 12.785 21.139 1.00 42.91 101 PRO A CA 1
ATOM 782 C C . PRO A 1 101 ? -32.061 12.379 22.411 1.00 42.91 101 PRO A C 1
ATOM 784 O O . PRO A 1 101 ? -32.729 11.355 22.462 1.00 42.91 101 PRO A O 1
ATOM 787 N N . ALA A 1 102 ? -31.929 13.247 23.414 1.00 49.03 102 ALA A N 1
ATOM 788 C CA . ALA A 1 102 ? -32.924 13.609 24.420 1.00 49.03 102 ALA A CA 1
ATOM 789 C C . ALA A 1 102 ? -33.663 12.493 25.190 1.00 49.03 102 ALA A C 1
ATOM 791 O O . ALA A 1 102 ? -34.648 11.915 24.741 1.00 49.03 102 ALA A O 1
ATOM 792 N N . SER A 1 103 ? -33.323 12.365 26.470 1.00 40.19 103 SER A N 1
ATOM 793 C CA . SER A 1 103 ? -34.340 12.248 27.520 1.00 40.19 103 SER A CA 1
ATOM 794 C C . SER A 1 103 ? -33.876 13.076 28.712 1.00 40.19 103 SER A C 1
ATOM 796 O O . SER A 1 103 ? -33.139 12.616 29.578 1.00 40.19 103 SER A O 1
ATOM 798 N N . SER A 1 104 ? -34.247 14.354 28.680 1.00 46.38 104 SER A N 1
ATOM 799 C CA . SER A 1 104 ? -34.243 15.240 29.837 1.00 46.38 104 SER A CA 1
ATOM 800 C C . SER A 1 104 ? -35.252 14.701 30.851 1.00 46.38 104 SER A C 1
ATOM 802 O O . SER A 1 104 ? -36.459 14.768 30.624 1.00 46.38 104 SER A O 1
ATOM 804 N N . LEU A 1 105 ? -34.750 14.137 31.947 1.00 42.84 105 LEU A N 1
ATOM 805 C CA . LEU A 1 105 ? -35.532 13.905 33.155 1.00 42.84 105 LEU A CA 1
ATOM 806 C C . LEU A 1 105 ? -35.876 15.272 33.755 1.00 42.84 105 LEU A C 1
ATOM 808 O O . LEU A 1 105 ? -35.002 15.958 34.279 1.00 42.84 105 LEU A O 1
ATOM 812 N N . PHE A 1 106 ? -37.140 15.668 33.639 1.00 44.97 106 PHE A N 1
ATOM 813 C CA . PHE A 1 106 ? -37.730 16.688 34.494 1.00 44.97 106 PHE A CA 1
ATOM 814 C C . PHE A 1 106 ? -37.986 16.037 35.854 1.00 44.97 106 PHE A C 1
ATOM 816 O O . PHE A 1 106 ? -38.721 15.053 35.936 1.00 44.97 106 PHE A O 1
ATOM 823 N N . VAL A 1 107 ? -37.345 16.553 36.897 1.00 46.81 107 VAL A N 1
ATOM 824 C CA . VAL A 1 107 ? -37.753 16.319 38.282 1.00 46.81 107 VAL A CA 1
ATOM 825 C C . VAL A 1 107 ? -38.433 17.612 38.710 1.00 46.81 107 VAL A C 1
ATOM 827 O O . VAL A 1 107 ? -37.768 18.631 38.868 1.00 46.81 107 VAL A O 1
ATOM 830 N N . ASP A 1 108 ? -39.758 17.573 38.781 1.00 43.59 108 ASP A N 1
ATOM 831 C CA . ASP A 1 108 ? -40.587 18.629 39.354 1.00 43.59 108 ASP A CA 1
ATOM 832 C C . ASP A 1 108 ? -40.825 18.220 40.818 1.00 43.59 108 ASP A C 1
ATOM 834 O O . ASP A 1 108 ? -41.584 17.290 41.098 1.00 43.59 108 ASP A O 1
ATOM 838 N N . GLU A 1 109 ? -40.063 18.809 41.740 1.00 51.03 109 GLU A N 1
ATOM 839 C CA . GLU A 1 109 ? -40.336 18.745 43.177 1.00 51.03 109 GLU A CA 1
ATOM 840 C C . GLU A 1 109 ? -41.13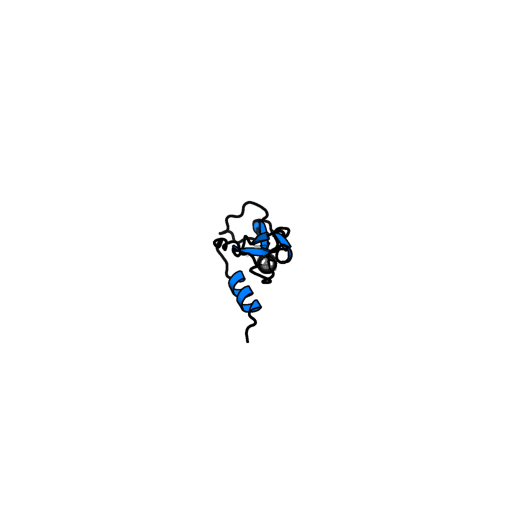5 19.999 43.545 1.00 51.03 109 GLU A C 1
ATOM 842 O O . GLU A 1 109 ? -40.544 21.045 43.793 1.00 51.03 109 GLU A O 1
ATOM 847 N N . ASP A 1 110 ? -42.466 19.889 43.581 1.00 49.19 110 ASP A N 1
ATOM 848 C CA . ASP A 1 110 ? -43.342 20.922 44.147 1.00 49.19 110 ASP A CA 1
ATOM 849 C C . ASP A 1 110 ? -44.251 20.306 45.230 1.00 49.19 110 ASP A C 1
ATOM 851 O O . ASP A 1 110 ? -45.237 19.607 44.985 1.00 49.19 110 ASP A O 1
ATOM 855 N N . GLU A 1 111 ? -43.757 20.446 46.460 1.00 48.28 111 GLU A N 1
ATOM 856 C CA . GLU A 1 111 ? -44.463 20.849 47.679 1.00 48.28 111 GLU A CA 1
ATOM 857 C C . GLU A 1 111 ? -45.999 20.657 47.730 1.00 48.28 111 GLU A C 1
ATOM 859 O O . GLU A 1 111 ? -46.783 21.522 47.352 1.00 48.28 111 GLU A O 1
ATOM 864 N N . PHE A 1 112 ? -46.455 19.564 48.354 1.00 46.09 112 PHE A N 1
ATOM 865 C CA . PHE A 1 112 ? -47.809 19.475 48.918 1.00 46.09 112 PHE A CA 1
ATOM 866 C C . PHE A 1 112 ? -47.742 19.114 50.404 1.00 46.09 112 PHE A C 1
ATOM 868 O O . PHE A 1 112 ? -47.733 17.943 50.785 1.00 46.09 112 PHE A O 1
ATOM 875 N N . LEU A 1 113 ? -47.748 20.140 51.258 1.00 51.34 113 LEU A N 1
ATOM 876 C CA . LEU A 1 113 ? -48.107 20.010 52.669 1.00 51.34 113 LEU A CA 1
ATOM 877 C C . LEU A 1 113 ? -49.313 20.915 52.953 1.00 51.34 113 LEU A C 1
ATOM 879 O O . LEU A 1 113 ? -49.183 22.080 53.321 1.00 51.34 113 LEU A O 1
ATOM 883 N N . HIS A 1 114 ? -50.513 20.365 52.753 1.00 51.12 114 HIS A N 1
ATOM 884 C CA . HIS A 1 114 ? -51.747 20.984 53.227 1.00 51.12 114 HIS A CA 1
ATOM 885 C C . HIS A 1 114 ? -51.831 20.856 54.752 1.00 51.12 114 HIS A C 1
ATOM 887 O O . HIS A 1 114 ? -51.866 19.754 55.296 1.00 51.12 114 HIS A O 1
ATOM 893 N N . HIS A 1 115 ? -51.915 22.005 55.421 1.00 42.56 115 HIS A N 1
ATOM 894 C CA . HIS A 1 115 ? -52.595 22.127 56.703 1.00 42.56 115 HIS A CA 1
ATOM 895 C C . HIS A 1 115 ? -54.102 21.955 56.482 1.00 42.56 115 HIS A C 1
ATOM 897 O O . HIS A 1 115 ? -54.683 22.727 55.721 1.00 42.56 115 HIS A O 1
ATOM 903 N N . CYS A 1 116 ? -54.698 20.972 57.157 1.00 45.19 116 CYS A N 1
ATOM 904 C CA . CYS A 1 116 ? -55.988 21.039 57.853 1.00 45.19 116 CYS A CA 1
ATOM 905 C C . CYS A 1 116 ? -56.198 19.738 58.633 1.00 45.19 116 CYS A C 1
ATOM 907 O O . CYS A 1 116 ? -56.230 18.666 57.990 1.00 45.19 116 CYS A O 1
#